Protein AF-A0A426P9Z4-F1 (afdb_monomer)

Mean predicted aligned error: 9.67 Å

Organism: Escherichia coli (NCBI:txid562)

Nearest PDB structures (foldseek):
  3hug-assembly4_M  TM=7.232E-01  e=2.291E-01  Mycobacterium tuberculosis H37Rv
  5clv-assembly4_M  TM=7.097E-01  e=2.042E-01  Escherichia coli
  3onq-assembly3_D  TM=5.864E-01  e=1.928E-01  Bifidobacterium adolescentis ATCC 15703
  8z6g-assembly3_F  TM=7.483E-01  e=8.117E-01  Pseudomonas aeruginosa
  8z6g-assembly1_B  TM=7.477E-01  e=9.645E-01  Pseudomonas aeruginosa

Radius of gyration: 13.43 Å; Cα contacts (8 Å, |Δi|>4): 70; chains: 1; bounding box: 32×20×44 Å

InterPro domains:
  IPR016032 Signal transduction response regulator, C-terminal effector [SSF46894] (14-72)

pLDDT: mean 74.04, std 18.27, range [37.59, 96.88]

Foldseek 3Di:
DQDPVNVVVCCVCCLQPPPPQQDDADPLLVVLCCCCQVVVHDLVVSCVVVVHDSVVSVVSPQVNCVSSVNHPPDS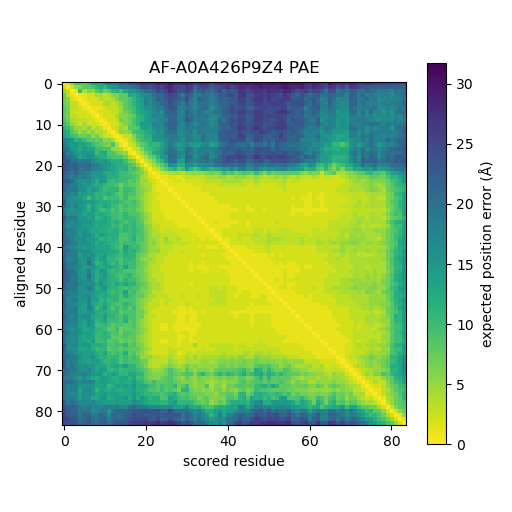VVRNPPPDD

Secondary structure (DSSP, 8-state):
---HHHHHHHHHHHHHHS-TT-PPPPHHHHHHHIIIIIS---HHHHHHHHTS-HHHHHHHHHHHHHHTT-TT--THHHHTT---

Sequence (84 aa):
MRCLTDIRQTIRRGAWLFGHTARPLTRTEMVVVFGVVFHDYGFTFLADRLGITMKTVCAHLYNAMEKNGMRGVSIKYLCNTIDR

Structure (mmCIF, N/CA/C/O backbone):
data_AF-A0A426P9Z4-F1
#
_entry.id   AF-A0A426P9Z4-F1
#
loop_
_atom_site.group_PDB
_atom_site.id
_atom_site.type_symbol
_atom_site.label_atom_id
_atom_site.label_alt_id
_atom_site.label_comp_id
_atom_site.label_asym_id
_atom_site.label_entity_id
_atom_site.label_seq_id
_atom_site.pdbx_PDB_ins_code
_atom_site.Cartn_x
_atom_site.Cartn_y
_atom_site.Cartn_z
_atom_site.occupancy
_atom_site.B_iso_or_equiv
_atom_site.auth_seq_id
_atom_site.auth_comp_id
_atom_site.auth_asym_id
_atom_site.auth_atom_id
_atom_site.pdbx_PDB_model_num
ATOM 1 N N . MET A 1 1 ? 7.567 -2.959 -34.256 1.00 37.59 1 MET A N 1
ATOM 2 C CA . MET A 1 1 ? 7.082 -1.951 -33.287 1.00 37.59 1 MET A CA 1
ATOM 3 C C . MET A 1 1 ? 7.040 -2.604 -31.913 1.00 37.59 1 MET A C 1
ATOM 5 O O . MET A 1 1 ? 6.477 -3.683 -31.820 1.00 37.59 1 MET A O 1
ATOM 9 N N . ARG A 1 2 ? 7.676 -2.026 -30.883 1.00 43.41 2 ARG A N 1
ATOM 10 C CA . ARG A 1 2 ? 7.513 -2.490 -29.490 1.00 43.41 2 ARG A CA 1
ATOM 11 C C . ARG A 1 2 ? 6.213 -1.878 -28.975 1.00 43.41 2 ARG A C 1
ATOM 13 O O . ARG A 1 2 ? 6.092 -0.654 -29.005 1.00 43.41 2 ARG A O 1
ATOM 20 N N . CYS A 1 3 ? 5.229 -2.692 -28.605 1.00 52.50 3 CYS A N 1
ATOM 21 C CA . CYS A 1 3 ? 3.942 -2.166 -28.160 1.00 52.50 3 CYS A CA 1
ATOM 22 C C . CYS A 1 3 ? 4.115 -1.433 -26.821 1.00 52.50 3 CYS A C 1
ATOM 24 O O . CYS A 1 3 ? 5.024 -1.728 -26.044 1.00 52.50 3 CYS A O 1
ATOM 26 N N . LEU A 1 4 ? 3.223 -0.488 -26.514 1.00 54.66 4 LEU A N 1
ATOM 27 C CA . LEU A 1 4 ? 3.171 0.174 -25.199 1.00 54.66 4 LEU A CA 1
ATOM 28 C C . LEU A 1 4 ? 3.149 -0.847 -24.046 1.00 54.66 4 LEU A C 1
ATOM 30 O O . LEU A 1 4 ? 3.694 -0.593 -22.974 1.00 54.66 4 LEU A O 1
ATOM 34 N N . THR A 1 5 ? 2.568 -2.019 -24.292 1.00 56.12 5 THR A N 1
ATOM 35 C CA . THR A 1 5 ? 2.540 -3.180 -23.400 1.00 56.12 5 THR A CA 1
ATOM 36 C C . THR A 1 5 ? 3.931 -3.754 -23.124 1.00 56.12 5 THR A C 1
ATOM 38 O O . THR A 1 5 ? 4.245 -4.001 -21.965 1.00 56.12 5 THR A O 1
ATOM 41 N N . ASP A 1 6 ? 4.796 -3.880 -24.137 1.00 47.06 6 ASP A N 1
ATOM 42 C CA . ASP A 1 6 ? 6.178 -4.366 -23.988 1.00 47.06 6 ASP A CA 1
ATOM 43 C C . ASP A 1 6 ? 7.029 -3.388 -23.185 1.00 47.06 6 ASP A C 1
ATOM 45 O O . ASP A 1 6 ? 7.775 -3.782 -22.289 1.00 47.06 6 ASP A O 1
ATOM 49 N N . ILE A 1 7 ? 6.886 -2.089 -23.459 1.00 52.91 7 ILE A N 1
ATOM 50 C CA . ILE A 1 7 ? 7.582 -1.036 -22.710 1.00 52.91 7 ILE A CA 1
ATOM 51 C C . ILE A 1 7 ? 7.132 -1.074 -21.241 1.00 52.91 7 ILE A C 1
ATOM 53 O O . ILE A 1 7 ? 7.962 -1.041 -20.335 1.00 52.91 7 ILE A O 1
ATOM 57 N N . ARG A 1 8 ? 5.827 -1.239 -20.985 1.00 55.53 8 ARG A N 1
ATOM 58 C CA . ARG A 1 8 ? 5.264 -1.313 -19.625 1.00 55.53 8 ARG A CA 1
ATOM 59 C C . ARG A 1 8 ? 5.633 -2.600 -18.890 1.00 55.53 8 ARG A C 1
ATOM 61 O O . ARG A 1 8 ? 5.926 -2.533 -17.698 1.00 55.53 8 ARG A O 1
ATOM 68 N N . GLN A 1 9 ? 5.669 -3.749 -19.564 1.00 54.91 9 GLN A N 1
ATOM 69 C CA . GLN A 1 9 ? 6.143 -5.012 -18.987 1.00 54.91 9 GLN A CA 1
ATOM 70 C C . GLN A 1 9 ? 7.640 -4.964 -18.680 1.00 54.91 9 GLN A C 1
ATOM 72 O O . GLN A 1 9 ? 8.057 -5.470 -17.641 1.00 54.91 9 GLN A O 1
ATOM 77 N N . THR A 1 10 ? 8.433 -4.311 -19.531 1.00 47.59 10 THR A N 1
ATOM 78 C CA . THR A 1 10 ? 9.876 -4.128 -19.321 1.00 47.59 10 THR A CA 1
ATOM 79 C C . THR A 1 10 ? 10.145 -3.188 -18.144 1.00 47.59 10 THR A C 1
ATOM 81 O O . THR A 1 10 ? 10.975 -3.506 -17.299 1.00 47.59 10 THR A O 1
ATOM 84 N N . ILE A 1 11 ? 9.387 -2.091 -18.010 1.00 56.28 11 ILE A N 1
ATOM 85 C CA . ILE A 1 11 ? 9.446 -1.205 -16.835 1.00 56.28 11 ILE A CA 1
ATOM 86 C C . ILE A 1 11 ? 9.011 -1.954 -15.570 1.00 56.28 11 ILE A C 1
ATOM 88 O O . ILE A 1 11 ? 9.671 -1.837 -14.545 1.00 56.28 11 ILE A O 1
ATOM 92 N N . ARG A 1 12 ? 7.947 -2.769 -15.622 1.00 53.81 12 ARG A N 1
ATOM 93 C CA . ARG A 1 12 ? 7.488 -3.565 -14.470 1.00 53.81 12 ARG A CA 1
ATOM 94 C C . ARG A 1 12 ? 8.483 -4.634 -14.045 1.00 53.81 12 ARG A C 1
ATOM 96 O O . ARG A 1 12 ? 8.796 -4.709 -12.864 1.00 53.81 12 ARG A O 1
ATOM 103 N N . ARG A 1 13 ? 8.970 -5.455 -14.981 1.00 52.03 13 ARG A N 1
ATOM 104 C CA . ARG A 1 13 ? 9.965 -6.500 -14.696 1.00 52.03 13 ARG A CA 1
ATOM 105 C C . ARG A 1 13 ? 11.287 -5.880 -14.252 1.00 52.03 13 ARG A C 1
ATOM 107 O O . ARG A 1 13 ? 11.871 -6.364 -13.295 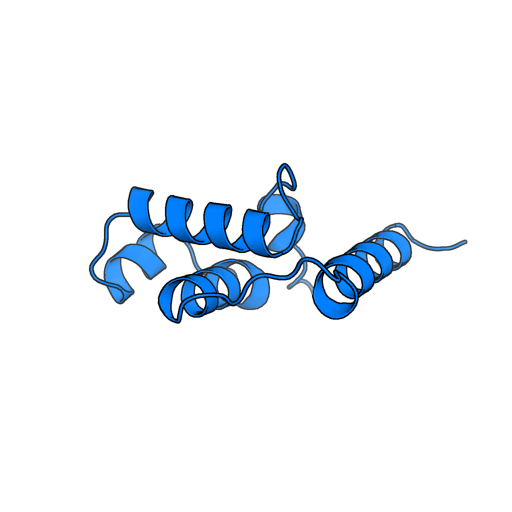1.00 52.03 13 ARG A O 1
ATOM 114 N N . GLY A 1 14 ? 11.711 -4.784 -14.880 1.00 51.00 14 GLY A N 1
ATOM 115 C CA . GLY A 1 14 ? 12.902 -4.032 -14.486 1.00 51.00 14 GLY A CA 1
ATOM 116 C C . GLY A 1 14 ? 12.788 -3.428 -13.084 1.00 51.00 14 GLY A C 1
ATOM 117 O O . GLY A 1 14 ? 13.683 -3.616 -12.269 1.00 51.00 14 GLY A O 1
ATOM 118 N N . ALA A 1 15 ? 11.670 -2.766 -12.769 1.00 54.16 15 ALA A N 1
ATOM 119 C CA . ALA A 1 15 ? 11.463 -2.116 -11.473 1.00 54.16 15 ALA A CA 1
ATOM 120 C C . ALA A 1 15 ? 1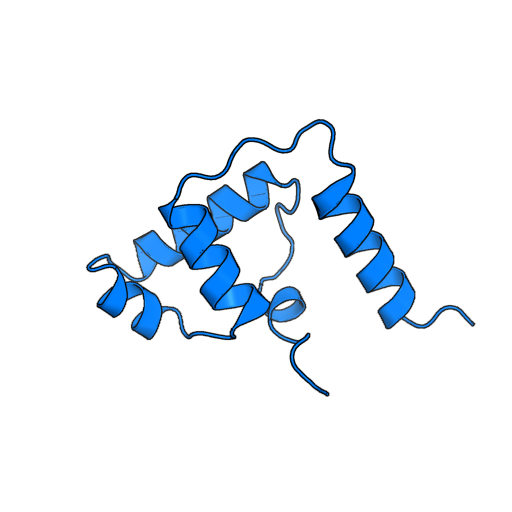1.259 -3.112 -10.318 1.00 54.16 15 ALA A C 1
ATOM 122 O O . ALA A 1 15 ? 11.776 -2.883 -9.230 1.00 54.16 15 ALA A O 1
ATOM 123 N N . TRP A 1 16 ? 10.541 -4.220 -10.546 1.00 55.41 16 TRP A N 1
ATOM 124 C CA . TRP A 1 16 ? 10.285 -5.224 -9.505 1.00 55.41 16 TRP A CA 1
ATOM 125 C C . TRP A 1 16 ? 11.455 -6.185 -9.259 1.00 55.41 16 TRP A C 1
ATOM 127 O O . TRP A 1 16 ? 11.650 -6.593 -8.120 1.00 55.41 16 TRP A O 1
ATOM 137 N N . LEU A 1 17 ? 12.204 -6.585 -10.297 1.00 49.44 17 LEU A N 1
ATOM 138 C CA . LEU A 1 17 ? 13.213 -7.653 -10.180 1.00 49.44 17 LEU A CA 1
ATOM 139 C C . LEU A 1 17 ? 14.658 -7.142 -10.100 1.00 49.44 17 LEU A C 1
ATOM 141 O O . LEU A 1 17 ? 15.509 -7.862 -9.588 1.00 49.44 17 LEU A O 1
ATOM 145 N N . PHE A 1 18 ? 14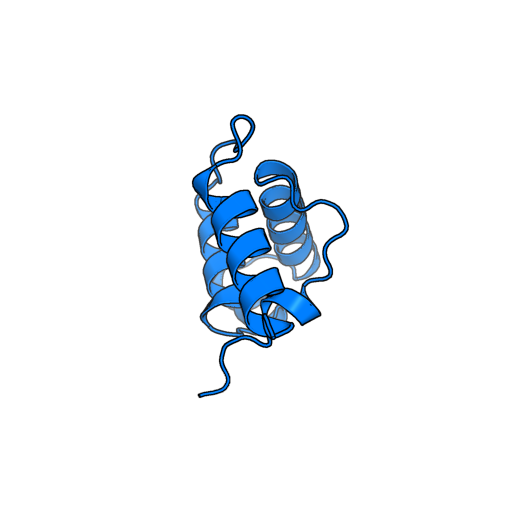.950 -5.930 -10.589 1.00 47.94 18 PHE A N 1
ATOM 146 C CA . PHE A 1 18 ? 16.330 -5.437 -10.740 1.00 47.94 18 PHE A CA 1
ATOM 147 C C . PHE A 1 18 ? 16.648 -4.172 -9.930 1.00 47.94 18 PHE A C 1
ATOM 149 O O . PHE A 1 18 ? 17.744 -3.621 -10.039 1.00 47.94 18 PHE A O 1
ATOM 156 N N . GLY A 1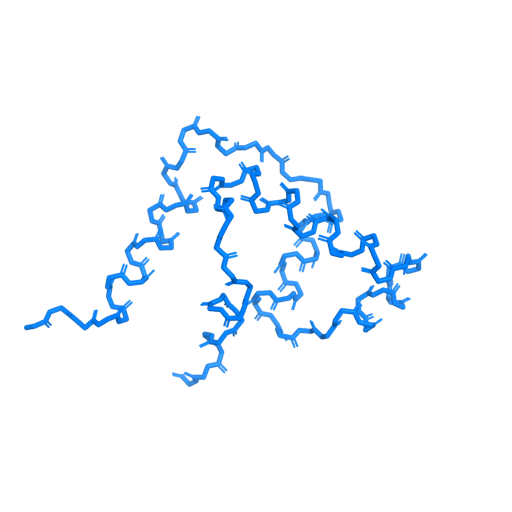 19 ? 15.727 -3.708 -9.083 1.00 51.41 19 GLY A N 1
ATOM 157 C CA . GLY A 1 19 ? 16.008 -2.614 -8.163 1.00 51.41 19 GLY A CA 1
ATOM 158 C C . GLY A 1 19 ? 16.969 -3.055 -7.058 1.00 51.41 19 GLY A C 1
ATOM 159 O O . GLY A 1 19 ? 16.537 -3.641 -6.070 1.00 51.41 19 GLY A O 1
ATOM 160 N N . HIS A 1 20 ? 18.250 -2.685 -7.153 1.00 50.19 20 HIS A N 1
ATOM 161 C CA . HIS A 1 20 ? 19.243 -2.805 -6.066 1.00 50.19 20 HIS A CA 1
ATOM 162 C C . HIS A 1 20 ? 18.869 -2.033 -4.774 1.00 50.19 20 HIS A C 1
ATOM 164 O O . HIS A 1 20 ? 19.624 -2.024 -3.806 1.00 50.19 20 HIS A O 1
ATOM 170 N N . THR A 1 21 ? 17.698 -1.394 -4.744 1.00 54.75 21 THR A N 1
ATOM 171 C CA . THR A 1 21 ? 17.135 -0.610 -3.639 1.00 54.75 21 THR A CA 1
ATOM 172 C C . THR A 1 21 ? 15.831 -1.194 -3.083 1.00 54.75 21 THR A C 1
ATOM 174 O O . THR A 1 21 ? 15.182 -0.534 -2.271 1.00 54.75 21 THR A O 1
ATOM 177 N N . ALA A 1 22 ? 15.410 -2.388 -3.523 1.00 61.34 22 ALA A N 1
ATOM 178 C CA . ALA A 1 22 ? 14.170 -3.010 -3.065 1.00 61.34 22 ALA A CA 1
ATOM 179 C C . ALA A 1 22 ? 14.258 -3.341 -1.567 1.00 61.34 22 ALA A C 1
ATOM 181 O O . ALA A 1 22 ? 14.960 -4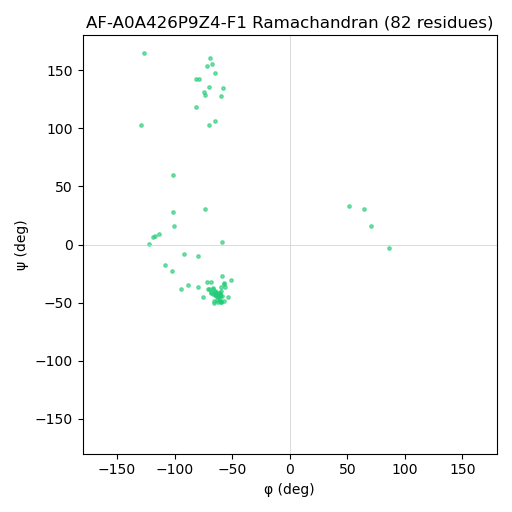.260 -1.142 1.00 61.34 22 ALA A O 1
ATOM 182 N N . ARG A 1 23 ? 13.556 -2.560 -0.741 1.00 74.81 23 ARG A N 1
ATOM 183 C CA . ARG A 1 23 ? 13.474 -2.810 0.703 1.00 74.81 23 ARG A CA 1
ATOM 184 C C . ARG A 1 23 ? 12.420 -3.887 0.972 1.00 74.81 23 ARG A C 1
ATOM 186 O O . ARG A 1 23 ? 11.360 -3.857 0.345 1.00 74.81 23 ARG A O 1
ATOM 193 N N . PRO A 1 24 ? 12.652 -4.794 1.937 1.00 81.31 24 PRO A N 1
ATOM 194 C CA . PRO A 1 24 ? 11.696 -5.845 2.247 1.00 81.31 24 PRO A CA 1
ATOM 195 C C . PRO A 1 24 ? 10.333 -5.268 2.645 1.00 81.31 24 PRO A C 1
ATOM 197 O O . PRO A 1 24 ? 10.218 -4.317 3.434 1.00 81.31 24 PRO A O 1
ATOM 200 N N . LEU A 1 25 ? 9.291 -5.869 2.079 1.00 83.25 25 LEU A N 1
ATOM 201 C CA . LEU A 1 25 ? 7.910 -5.580 2.426 1.00 83.25 25 LEU A CA 1
ATOM 202 C C . LEU A 1 25 ? 7.542 -6.291 3.727 1.00 83.25 25 LEU A C 1
ATOM 204 O O . LEU A 1 25 ? 7.935 -7.429 3.979 1.00 83.25 25 LEU A O 1
ATOM 208 N N . THR A 1 26 ? 6.741 -5.624 4.543 1.00 90.06 26 THR A N 1
ATOM 209 C CA . THR A 1 26 ? 6.039 -6.268 5.651 1.00 90.06 26 THR A CA 1
ATOM 210 C C . THR A 1 26 ? 4.958 -7.200 5.103 1.00 90.06 26 THR A C 1
ATOM 212 O O . THR A 1 26 ? 4.494 -7.045 3.971 1.00 90.06 26 THR A O 1
ATOM 215 N N . ARG A 1 27 ? 4.497 -8.147 5.927 1.00 90.00 27 ARG A N 1
ATOM 216 C CA . ARG A 1 27 ? 3.406 -9.058 5.548 1.00 90.00 27 ARG A CA 1
ATOM 217 C C . ARG A 1 27 ? 2.166 -8.291 5.071 1.00 90.00 27 ARG A C 1
ATOM 219 O O . ARG A 1 27 ? 1.596 -8.637 4.043 1.00 90.00 27 ARG A O 1
ATOM 226 N N . THR A 1 28 ? 1.778 -7.238 5.787 1.00 91.94 28 THR A N 1
ATOM 227 C CA . THR A 1 28 ? 0.606 -6.422 5.442 1.00 91.94 28 THR A CA 1
ATOM 228 C C . THR A 1 28 ? 0.792 -5.702 4.111 1.00 91.94 28 THR A C 1
ATOM 230 O O . THR A 1 28 ? -0.104 -5.722 3.276 1.00 91.94 28 THR A O 1
ATOM 233 N N . GLU A 1 29 ? 1.970 -5.124 3.871 1.00 89.50 29 GLU A N 1
ATOM 234 C CA . GLU A 1 29 ? 2.297 -4.487 2.590 1.00 89.50 29 GLU A CA 1
ATOM 235 C C . GLU A 1 29 ? 2.235 -5.481 1.423 1.00 89.50 29 GLU A C 1
ATOM 237 O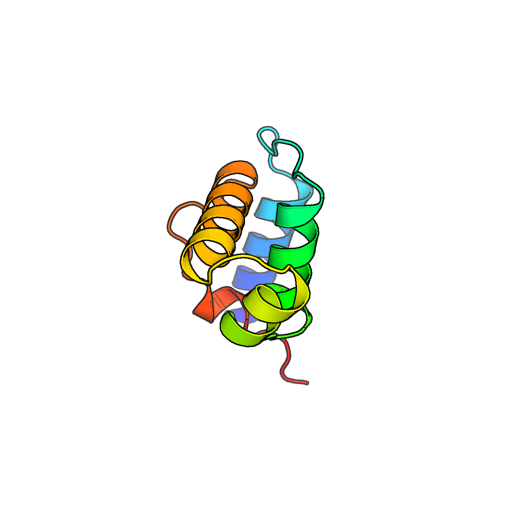 O . GLU A 1 29 ? 1.668 -5.153 0.383 1.00 89.50 29 GLU A O 1
ATOM 242 N N . MET A 1 30 ? 2.746 -6.706 1.598 1.00 89.81 30 MET A N 1
ATOM 243 C CA . MET A 1 30 ? 2.632 -7.755 0.579 1.00 89.81 30 MET A CA 1
ATOM 244 C C . MET A 1 30 ? 1.175 -8.104 0.279 1.00 89.81 30 MET A C 1
ATOM 246 O O . MET A 1 30 ? 0.795 -8.139 -0.886 1.00 89.81 30 MET A O 1
ATOM 250 N N . VAL A 1 31 ? 0.356 -8.332 1.311 1.00 90.75 31 VAL A N 1
ATOM 251 C CA . VAL A 1 31 ? -1.064 -8.681 1.139 1.00 90.75 31 VAL A CA 1
ATOM 252 C C . VAL A 1 31 ? -1.824 -7.559 0.433 1.00 90.75 31 VAL A C 1
ATOM 254 O O . VAL A 1 31 ? -2.609 -7.832 -0.471 1.00 90.75 31 VAL A O 1
ATOM 257 N N . VAL A 1 32 ? -1.567 -6.301 0.801 1.00 90.75 32 VAL A N 1
ATOM 258 C CA . VAL A 1 32 ? -2.209 -5.140 0.174 1.00 90.75 32 VAL A CA 1
ATOM 259 C C . VAL A 1 32 ? -1.792 -5.003 -1.288 1.00 90.75 32 VAL A C 1
ATOM 261 O O . VAL A 1 32 ? -2.656 -4.865 -2.149 1.00 90.75 32 VAL A O 1
ATOM 264 N N . VAL A 1 33 ? -0.494 -5.078 -1.600 1.00 86.94 33 VAL A N 1
ATOM 265 C CA . VAL A 1 33 ? -0.024 -4.998 -2.993 1.00 86.94 33 VAL A CA 1
ATOM 266 C C . VAL A 1 33 ? -0.571 -6.157 -3.816 1.00 86.94 33 VAL A C 1
ATOM 268 O O . VAL A 1 33 ? -1.051 -5.939 -4.924 1.00 86.94 33 VAL A O 1
ATOM 271 N N . PHE A 1 34 ? -0.544 -7.373 -3.273 1.00 84.44 34 PHE A N 1
ATOM 272 C CA . PHE A 1 34 ? -1.083 -8.551 -3.937 1.00 84.44 34 PHE A CA 1
ATOM 273 C C . PHE A 1 34 ? -2.582 -8.401 -4.228 1.00 84.44 34 PHE A C 1
ATOM 275 O O . PHE A 1 34 ? -3.010 -8.554 -5.369 1.00 84.44 34 PHE A O 1
ATOM 282 N N . GLY A 1 35 ? -3.367 -8.012 -3.221 1.00 86.81 35 GLY A N 1
ATOM 283 C CA . GLY A 1 35 ? -4.806 -7.806 -3.353 1.00 86.81 35 GLY A CA 1
ATOM 284 C C . GLY A 1 35 ? -5.165 -6.722 -4.368 1.00 86.81 35 GLY A C 1
ATOM 285 O O . GLY A 1 35 ? -5.999 -6.957 -5.232 1.00 86.81 35 GLY A O 1
ATOM 286 N N . VAL A 1 36 ? -4.510 -5.561 -4.301 1.00 84.81 36 VAL A N 1
ATOM 287 C CA . VAL A 1 36 ? -4.828 -4.414 -5.168 1.00 84.81 36 VAL A CA 1
ATOM 288 C C . VAL A 1 36 ? -4.307 -4.609 -6.592 1.00 84.81 36 VAL A C 1
ATOM 290 O O . VAL A 1 36 ? -5.015 -4.323 -7.549 1.00 84.81 36 VAL A O 1
ATOM 293 N N . VAL A 1 37 ? -3.065 -5.068 -6.762 1.00 78.31 37 VAL A N 1
ATOM 294 C CA . VAL A 1 37 ? -2.399 -5.083 -8.077 1.00 78.31 37 VAL A CA 1
ATOM 295 C C . VAL A 1 37 ? -2.670 -6.367 -8.857 1.00 78.31 37 VAL A C 1
ATOM 297 O O . VAL A 1 37 ? -2.748 -6.315 -10.082 1.00 78.31 37 VAL A O 1
ATOM 300 N N . PHE A 1 38 ? -2.783 -7.509 -8.175 1.00 77.25 38 PHE A N 1
ATOM 301 C CA . PHE A 1 38 ? -2.869 -8.822 -8.826 1.00 77.25 38 PHE A CA 1
ATOM 302 C C . PHE A 1 38 ? -4.254 -9.465 -8.746 1.00 77.25 38 PHE A C 1
ATOM 304 O O . PHE A 1 38 ? -4.528 -10.363 -9.534 1.00 77.25 38 PHE A O 1
ATOM 311 N N . HIS A 1 39 ? -5.117 -9.012 -7.834 1.00 80.31 39 HIS A N 1
ATOM 312 C CA . HIS A 1 39 ? -6.484 -9.524 -7.675 1.00 80.31 39 HIS A CA 1
ATOM 313 C C . HIS A 1 39 ? -7.573 -8.455 -7.820 1.00 80.31 39 HIS A C 1
ATOM 315 O O . HIS A 1 39 ? -8.750 -8.781 -7.694 1.00 80.31 39 HIS A O 1
ATOM 321 N N . ASP A 1 40 ? -7.187 -7.203 -8.081 1.00 81.50 40 ASP A N 1
ATOM 322 C CA . ASP A 1 40 ? -8.090 -6.058 -8.259 1.00 81.50 40 ASP A CA 1
ATOM 323 C C . ASP A 1 40 ? -9.110 -5.880 -7.116 1.00 81.50 40 ASP A C 1
ATOM 325 O O . ASP A 1 40 ? -10.248 -5.449 -7.297 1.00 81.50 40 ASP A O 1
ATOM 329 N N . TYR A 1 41 ? -8.711 -6.225 -5.889 1.00 87.44 41 TYR A N 1
ATOM 330 C CA . TYR A 1 41 ? -9.551 -6.022 -4.717 1.00 87.44 41 TYR A CA 1
ATOM 331 C C . TYR A 1 41 ? -9.682 -4.538 -4.378 1.00 87.44 41 TYR A C 1
ATOM 333 O O . TYR A 1 41 ? -8.699 -3.798 -4.294 1.00 87.44 41 TYR A O 1
ATOM 341 N N . GLY A 1 42 ? -10.915 -4.124 -4.082 1.00 89.31 42 GLY A N 1
ATOM 342 C CA . GLY A 1 42 ? -11.205 -2.776 -3.610 1.00 89.31 42 GLY A CA 1
ATOM 343 C C . GLY A 1 42 ? -10.588 -2.486 -2.238 1.00 89.31 42 GLY A C 1
ATOM 344 O O . GLY A 1 42 ? -10.504 -3.355 -1.366 1.00 89.31 42 GLY A O 1
ATOM 345 N N . PHE A 1 43 ? -10.209 -1.226 -2.010 1.00 91.31 43 PHE A N 1
ATOM 346 C CA . PHE A 1 43 ? -9.596 -0.796 -0.749 1.00 91.31 43 PHE A CA 1
ATOM 347 C C . PHE A 1 43 ? -10.486 -1.039 0.475 1.00 91.31 43 PHE A C 1
ATOM 349 O O . PHE A 1 43 ? -9.971 -1.420 1.522 1.00 91.31 43 PHE A O 1
ATOM 356 N N . THR A 1 44 ? -11.805 -0.865 0.345 1.00 94.50 44 THR A N 1
ATOM 357 C CA . THR A 1 44 ? -12.773 -1.136 1.421 1.00 94.50 44 THR A CA 1
ATOM 358 C C . THR A 1 44 ? -12.802 -2.617 1.789 1.00 94.50 44 THR A C 1
ATOM 360 O O . THR A 1 44 ? -12.712 -2.959 2.960 1.00 94.50 44 THR A O 1
ATOM 363 N N . PHE A 1 45 ? -12.811 -3.505 0.791 1.00 94.31 45 PHE A N 1
ATOM 364 C CA . PHE A 1 45 ? -12.780 -4.950 1.022 1.00 94.31 4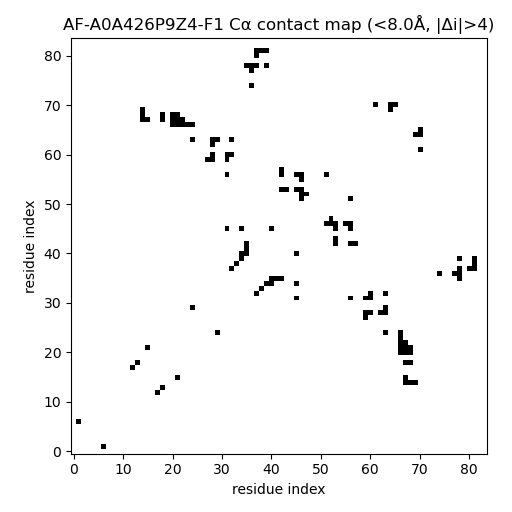5 PHE A CA 1
ATOM 365 C C . PHE A 1 45 ? -11.510 -5.380 1.769 1.00 94.31 45 PHE A C 1
ATOM 367 O O . PHE A 1 45 ? -11.566 -6.168 2.713 1.00 94.31 45 PHE A O 1
ATOM 374 N N . LEU A 1 46 ? -10.354 -4.835 1.380 1.00 94.56 46 LEU A N 1
ATOM 375 C CA . LEU A 1 46 ? -9.093 -5.100 2.073 1.00 94.56 46 LEU A CA 1
ATOM 376 C C . LEU A 1 46 ? -9.076 -4.527 3.492 1.00 94.56 46 LEU A C 1
ATOM 378 O O . LEU A 1 46 ? -8.550 -5.176 4.391 1.00 94.56 46 LEU A O 1
ATOM 382 N N . ALA A 1 47 ? -9.649 -3.341 3.696 1.00 95.88 47 ALA A N 1
ATOM 383 C CA . ALA A 1 47 ? -9.775 -2.713 5.008 1.00 95.88 47 ALA A CA 1
ATOM 384 C C . ALA A 1 47 ? -10.584 -3.601 5.966 1.00 95.88 47 ALA A C 1
ATOM 386 O O . ALA A 1 47 ? -10.090 -3.944 7.043 1.00 95.88 47 ALA A O 1
ATOM 387 N N . ASP A 1 48 ? -11.751 -4.071 5.521 1.00 96.88 48 ASP A N 1
ATOM 388 C CA . ASP A 1 48 ? -12.620 -4.962 6.293 1.00 96.88 48 ASP A CA 1
ATOM 389 C C . ASP A 1 48 ? -11.931 -6.297 6.593 1.00 96.88 48 ASP A C 1
ATOM 391 O O . ASP A 1 48 ? -11.945 -6.777 7.727 1.00 96.88 48 ASP A O 1
ATOM 395 N N . ARG A 1 49 ? -11.259 -6.891 5.596 1.00 95.44 49 ARG A N 1
ATOM 396 C CA . ARG A 1 49 ? -10.588 -8.189 5.759 1.00 95.44 49 ARG A CA 1
ATOM 397 C C . ARG A 1 49 ? -9.381 -8.130 6.694 1.00 95.44 49 ARG A C 1
ATOM 399 O O . ARG A 1 49 ? -9.076 -9.123 7.350 1.00 95.44 49 ARG A O 1
ATOM 406 N N . LEU A 1 50 ? -8.682 -6.999 6.722 1.00 93.94 50 LEU A N 1
ATOM 407 C CA . LEU A 1 50 ? -7.504 -6.780 7.560 1.00 93.94 50 LEU A CA 1
ATOM 408 C C . LE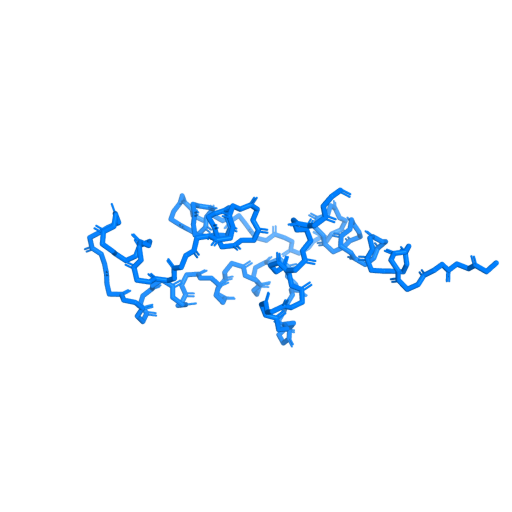U A 1 50 ? -7.847 -6.163 8.925 1.00 93.94 50 LEU A C 1
ATOM 410 O O . LEU A 1 50 ? -6.960 -6.074 9.771 1.00 93.94 50 LEU A O 1
ATOM 414 N N . GLY A 1 51 ? -9.094 -5.736 9.149 1.00 96.50 51 GLY A N 1
ATOM 415 C CA . GLY A 1 51 ? -9.507 -5.056 10.379 1.00 96.50 51 GLY A CA 1
ATOM 416 C C . GLY A 1 51 ? -8.822 -3.700 10.580 1.00 96.50 51 GLY A C 1
ATOM 417 O O . GLY A 1 51 ? -8.557 -3.301 11.712 1.00 96.50 51 GLY A O 1
ATOM 418 N N . ILE A 1 52 ? -8.487 -3.002 9.490 1.00 96.06 52 ILE A N 1
ATOM 419 C CA . ILE A 1 52 ? -7.808 -1.697 9.513 1.00 96.06 52 ILE A CA 1
ATOM 420 C C . ILE A 1 52 ? -8.591 -0.672 8.702 1.00 96.06 52 ILE A C 1
ATOM 422 O O . ILE A 1 52 ? -9.436 -1.011 7.886 1.00 96.06 52 ILE A O 1
ATOM 426 N N . THR A 1 53 ? -8.283 0.611 8.881 1.00 96.56 53 THR A N 1
ATOM 427 C CA . THR A 1 53 ? -8.945 1.658 8.094 1.00 96.56 53 THR A CA 1
ATOM 428 C C . THR A 1 53 ? -8.482 1.651 6.637 1.00 96.56 53 THR A C 1
ATOM 430 O O . THR A 1 53 ? -7.328 1.332 6.335 1.00 96.56 53 THR A O 1
ATOM 433 N N . MET A 1 54 ? -9.339 2.130 5.732 1.00 95.38 54 MET A N 1
ATOM 434 C CA . MET A 1 54 ? -8.979 2.338 4.325 1.00 95.38 54 MET A CA 1
ATOM 435 C C . MET A 1 54 ? -7.752 3.254 4.164 1.00 95.38 54 MET A C 1
ATOM 437 O O . MET A 1 54 ? -6.890 3.005 3.325 1.00 95.38 54 MET A O 1
ATOM 441 N N . LYS A 1 55 ? -7.617 4.279 5.019 1.00 95.00 55 LYS A N 1
ATOM 442 C CA . LYS A 1 55 ? -6.437 5.161 5.048 1.00 95.00 55 LYS A CA 1
ATOM 443 C C . LYS A 1 55 ? -5.154 4.371 5.326 1.00 95.00 55 LYS A C 1
ATOM 445 O O . LYS A 1 55 ? -4.129 4.632 4.700 1.00 95.00 55 LYS A O 1
ATOM 450 N N . THR A 1 56 ? -5.219 3.395 6.230 1.00 95.44 56 THR A N 1
ATOM 451 C CA . THR A 1 56 ? -4.095 2.515 6.572 1.00 95.44 56 THR A CA 1
ATOM 452 C C . THR A 1 56 ? -3.744 1.580 5.413 1.00 95.44 56 THR A C 1
ATOM 454 O O . THR A 1 56 ? -2.565 1.420 5.107 1.00 95.44 56 THR A O 1
ATOM 457 N N . VAL A 1 57 ? -4.741 1.027 4.712 1.00 94.31 57 VAL A N 1
ATOM 458 C CA . VAL A 1 57 ? -4.519 0.238 3.483 1.00 94.31 57 VAL A CA 1
ATOM 459 C C . VAL A 1 57 ? -3.769 1.069 2.437 1.00 94.31 57 VAL A C 1
ATOM 461 O O . VAL A 1 57 ? -2.743 0.625 1.922 1.00 94.31 57 VAL A O 1
ATOM 464 N N . CYS A 1 58 ? -4.219 2.301 2.173 1.00 92.00 58 CYS A N 1
ATOM 465 C CA . CYS A 1 58 ? -3.541 3.209 1.246 1.00 92.00 58 CYS A CA 1
ATOM 466 C C . CYS A 1 58 ? -2.096 3.494 1.678 1.00 92.00 58 CYS A C 1
ATOM 468 O O . CYS A 1 58 ? -1.190 3.434 0.851 1.00 92.00 58 CYS A O 1
ATOM 470 N N . ALA A 1 59 ? -1.858 3.763 2.965 1.00 94.00 59 ALA A N 1
ATOM 471 C CA . ALA A 1 59 ? -0.514 4.010 3.485 1.00 94.00 59 ALA A CA 1
ATOM 472 C C . ALA A 1 59 ? 0.416 2.802 3.283 1.00 94.00 59 ALA A C 1
ATOM 474 O O . ALA A 1 59 ? 1.542 2.970 2.817 1.00 94.00 59 ALA A O 1
ATOM 475 N N . HIS A 1 60 ? -0.058 1.583 3.563 1.00 92.81 60 HIS A N 1
ATOM 476 C CA . HIS A 1 60 ? 0.705 0.364 3.288 1.00 92.81 60 HIS A CA 1
ATOM 477 C C . HIS A 1 60 ? 1.027 0.214 1.802 1.00 92.81 60 HIS A C 1
ATOM 479 O O . HIS A 1 60 ? 2.163 -0.104 1.459 1.00 92.81 60 HIS A O 1
ATOM 485 N N . LEU A 1 61 ? 0.067 0.485 0.917 1.00 89.88 61 LEU A N 1
ATOM 486 C CA . LEU A 1 61 ? 0.295 0.411 -0.521 1.00 89.88 61 LEU A CA 1
ATOM 487 C C . LEU A 1 61 ? 1.360 1.415 -0.982 1.00 89.88 61 LEU A C 1
ATOM 489 O O . LEU A 1 61 ? 2.308 1.027 -1.660 1.00 89.88 61 LEU A O 1
ATOM 493 N N . TYR A 1 62 ? 1.254 2.683 -0.581 1.00 88.69 62 TYR A N 1
ATOM 494 C CA . TYR A 1 62 ? 2.229 3.707 -0.967 1.00 88.69 62 TYR A CA 1
ATOM 495 C C . TYR A 1 62 ? 3.625 3.430 -0.405 1.00 88.69 62 TYR A C 1
ATOM 497 O O . TYR A 1 62 ? 4.600 3.533 -1.148 1.00 88.69 62 TYR A O 1
ATOM 505 N N . ASN A 1 63 ? 3.728 2.997 0.854 1.00 90.25 63 ASN A N 1
ATOM 506 C CA . ASN A 1 63 ? 5.004 2.594 1.445 1.00 90.25 63 ASN A CA 1
ATOM 507 C C . ASN A 1 63 ? 5.620 1.413 0.688 1.00 90.25 63 ASN A C 1
ATOM 509 O O . ASN A 1 63 ? 6.818 1.408 0.411 1.00 90.25 63 ASN A O 1
ATOM 513 N N . ALA A 1 64 ? 4.808 0.424 0.309 1.00 87.12 64 ALA A N 1
ATOM 514 C CA . ALA A 1 64 ? 5.271 -0.712 -0.473 1.00 87.12 64 ALA A CA 1
ATOM 515 C C . ALA A 1 64 ? 5.763 -0.289 -1.863 1.00 87.12 64 ALA A C 1
ATOM 517 O O . ALA A 1 64 ? 6.792 -0.773 -2.333 1.00 87.12 64 ALA A O 1
ATOM 518 N N . MET A 1 65 ? 5.064 0.641 -2.514 1.00 83.25 65 MET A N 1
ATOM 519 C CA . MET A 1 65 ? 5.485 1.194 -3.800 1.00 83.25 65 MET A CA 1
ATOM 520 C C . MET A 1 65 ? 6.794 1.974 -3.680 1.00 83.25 65 MET A C 1
ATOM 522 O O . MET A 1 65 ? 7.682 1.795 -4.509 1.00 83.25 65 MET A O 1
ATOM 526 N N . GLU A 1 66 ? 6.954 2.787 -2.636 1.00 84.56 66 GLU A N 1
ATOM 527 C CA . GLU A 1 66 ? 8.193 3.519 -2.367 1.00 84.56 66 GLU A CA 1
ATOM 528 C C . GLU A 1 66 ? 9.372 2.570 -2.123 1.00 84.56 66 GLU A C 1
ATOM 530 O O . GLU A 1 66 ? 10.428 2.731 -2.736 1.00 84.56 66 GLU A O 1
ATOM 535 N N . LYS A 1 67 ? 9.174 1.523 -1.311 1.00 83.31 67 LYS A N 1
ATOM 536 C CA . LYS A 1 67 ? 10.181 0.480 -1.050 1.00 83.31 67 LYS A CA 1
ATOM 537 C C . LYS A 1 67 ? 10.642 -0.251 -2.308 1.00 83.31 67 LYS A C 1
ATOM 539 O O . LYS A 1 67 ? 11.769 -0.732 -2.332 1.00 83.31 67 LYS A O 1
ATOM 544 N N . ASN A 1 68 ? 9.792 -0.318 -3.329 1.00 76.12 68 ASN A N 1
ATOM 545 C CA . ASN A 1 68 ? 10.088 -0.935 -4.621 1.00 76.12 68 ASN A CA 1
ATOM 546 C C . ASN A 1 68 ? 10.451 0.096 -5.708 1.00 76.12 68 ASN A C 1
ATOM 548 O O . ASN A 1 68 ? 10.407 -0.220 -6.893 1.00 76.12 68 ASN A O 1
ATOM 552 N N . GLY A 1 69 ? 10.780 1.341 -5.340 1.00 72.62 69 GLY A N 1
ATOM 553 C CA . GLY A 1 69 ? 11.228 2.367 -6.292 1.00 72.62 69 GLY A CA 1
ATOM 554 C C . GLY A 1 69 ? 10.136 2.896 -7.232 1.00 72.62 69 GLY A C 1
ATOM 555 O O . GLY A 1 69 ? 10.441 3.545 -8.226 1.00 72.62 69 GLY A O 1
ATOM 556 N N . MET A 1 70 ? 8.860 2.654 -6.927 1.00 73.38 70 MET A N 1
ATOM 557 C CA . MET A 1 70 ? 7.702 3.038 -7.748 1.00 73.38 70 MET A CA 1
ATOM 558 C C . MET A 1 70 ? 6.990 4.294 -7.226 1.00 73.38 70 MET A C 1
ATOM 560 O O . MET A 1 70 ? 5.781 4.467 -7.406 1.00 73.38 70 MET A O 1
ATOM 564 N N . ARG A 1 71 ? 7.720 5.183 -6.550 1.00 73.12 71 ARG A N 1
ATOM 565 C CA . ARG A 1 71 ? 7.154 6.433 -6.034 1.00 73.12 71 ARG A CA 1
ATOM 566 C C . ARG A 1 71 ? 6.602 7.274 -7.195 1.00 73.12 71 ARG A C 1
ATOM 568 O O . ARG A 1 71 ? 7.302 7.524 -8.169 1.00 73.12 71 ARG A O 1
ATOM 575 N N . GLY A 1 72 ? 5.344 7.706 -7.090 1.00 68.81 72 GLY A N 1
ATOM 576 C CA . GLY A 1 72 ? 4.676 8.529 -8.110 1.00 68.81 72 GLY A CA 1
ATOM 577 C C . GLY A 1 72 ? 4.011 7.753 -9.254 1.00 68.81 72 GLY A C 1
ATOM 578 O O . GLY A 1 72 ? 3.339 8.360 -10.085 1.00 68.81 72 GLY A O 1
ATOM 579 N N . VAL A 1 73 ? 4.127 6.422 -9.293 1.00 71.06 73 VAL A N 1
ATOM 580 C CA . VAL A 1 73 ? 3.358 5.598 -10.237 1.00 71.06 73 VAL A CA 1
ATOM 581 C C . VAL A 1 73 ? 1.902 5.533 -9.771 1.00 71.06 73 VAL A C 1
ATOM 583 O O . VAL A 1 73 ? 1.627 5.209 -8.618 1.00 71.06 73 VAL A O 1
ATOM 586 N N . SER A 1 74 ? 0.946 5.828 -10.655 1.00 69.94 74 SER A N 1
ATOM 587 C CA . SER A 1 74 ? -0.475 5.708 -10.304 1.00 69.94 74 SER A CA 1
ATOM 588 C C . SER A 1 74 ? -0.913 4.243 -10.255 1.00 69.94 74 SER A C 1
ATOM 590 O O . SER A 1 74 ? -0.695 3.481 -11.200 1.00 69.94 74 SER A O 1
ATOM 592 N N . ILE A 1 75 ? -1.599 3.878 -9.170 1.00 67.94 75 ILE A N 1
ATOM 593 C CA . ILE A 1 75 ? -2.134 2.533 -8.909 1.00 67.94 75 ILE A CA 1
ATOM 594 C C . ILE A 1 75 ? -3.083 2.077 -10.026 1.00 67.94 75 ILE A C 1
ATOM 596 O O . ILE A 1 75 ? -3.068 0.911 -10.405 1.00 67.94 75 ILE A O 1
ATOM 600 N N . LYS A 1 76 ? -3.830 3.000 -10.649 1.00 65.94 76 LYS A N 1
ATOM 601 C CA . LYS A 1 76 ? -4.729 2.692 -11.776 1.00 65.94 76 LYS A CA 1
ATOM 602 C C . LYS A 1 76 ? -3.996 2.036 -12.951 1.00 65.94 76 LYS A C 1
ATOM 604 O O . LYS A 1 76 ? -4.547 1.175 -13.627 1.00 65.94 76 LYS A O 1
ATOM 609 N N . TYR A 1 77 ? -2.738 2.413 -13.188 1.00 64.56 77 TYR A N 1
ATOM 610 C CA . TYR A 1 77 ? -1.917 1.808 -14.239 1.00 64.56 77 TYR A CA 1
ATOM 611 C C . TYR A 1 77 ? -1.307 0.463 -13.835 1.00 64.56 77 TYR A C 1
ATOM 613 O O . TYR A 1 77 ? -0.752 -0.216 -14.702 1.00 64.56 77 TYR A O 1
ATOM 621 N N . LEU A 1 78 ? -1.404 0.099 -12.551 1.00 64.62 78 LEU A N 1
ATOM 622 C CA . LEU A 1 78 ? -0.988 -1.185 -12.004 1.00 64.62 78 LEU A CA 1
ATOM 623 C C . LEU A 1 78 ? -2.157 -2.186 -11.932 1.00 64.62 78 LEU A C 1
ATOM 625 O O . LEU A 1 78 ? -1.955 -3.354 -12.235 1.00 64.62 78 LEU A O 1
ATOM 629 N N . CYS A 1 79 ? -3.368 -1.758 -11.587 1.00 60.47 79 CYS A N 1
ATOM 630 C CA . CYS A 1 79 ? -4.524 -2.661 -11.487 1.00 60.47 79 CYS A CA 1
ATOM 631 C C . CYS A 1 79 ? -5.035 -3.136 -12.859 1.00 60.47 79 CYS A C 1
ATOM 633 O O . CYS A 1 79 ? -5.433 -4.284 -13.014 1.00 60.47 79 CYS A O 1
ATOM 635 N N . ASN A 1 80 ? -4.927 -2.295 -13.896 1.00 53.62 80 ASN A N 1
ATOM 636 C CA . ASN A 1 80 ? -5.497 -2.534 -15.232 1.00 53.62 80 ASN A CA 1
ATOM 637 C C . ASN A 1 80 ? -4.756 -3.590 -16.089 1.00 53.62 80 ASN A C 1
ATOM 639 O O . ASN A 1 80 ? -4.674 -3.457 -17.308 1.00 53.62 80 ASN A O 1
ATOM 643 N N . THR A 1 81 ? -4.138 -4.587 -15.457 1.00 50.38 81 THR A N 1
ATOM 644 C CA . THR A 1 81 ? -3.429 -5.701 -16.113 1.00 50.38 81 THR A CA 1
ATOM 645 C C . THR A 1 81 ? -4.085 -7.061 -15.904 1.00 50.38 81 THR A C 1
ATOM 647 O O . THR A 1 81 ? -3.496 -8.062 -16.297 1.00 50.38 81 THR A O 1
ATOM 650 N N . ILE A 1 82 ? -5.292 -7.109 -15.336 1.00 47.12 82 ILE A N 1
ATOM 651 C CA . ILE A 1 82 ? -6.141 -8.305 -15.368 1.00 47.12 82 ILE A CA 1
ATOM 652 C C . ILE A 1 82 ? -7.219 -8.102 -16.438 1.00 47.12 82 ILE A C 1
ATOM 654 O O . ILE A 1 82 ? -8.405 -8.077 -16.142 1.00 47.12 82 ILE A O 1
ATOM 658 N N . ASP A 1 83 ? -6.813 -7.895 -17.688 1.00 39.31 83 ASP A N 1
ATOM 659 C CA . ASP A 1 83 ? -7.729 -8.089 -18.813 1.00 39.31 83 ASP A CA 1
ATOM 660 C C . ASP A 1 83 ? -7.038 -8.992 -19.838 1.00 39.31 83 ASP A C 1
ATOM 662 O O . ASP A 1 83 ? -6.121 -8.561 -20.537 1.00 39.31 83 ASP A O 1
ATOM 666 N N . ARG A 1 84 ? -7.493 -10.254 -19.803 1.00 39.47 84 ARG A N 1
ATOM 667 C CA . ARG A 1 84 ? -7.363 -11.366 -20.763 1.00 39.47 84 ARG A CA 1
ATOM 668 C C . ARG A 1 84 ? -5.982 -11.925 -21.107 1.00 39.47 84 ARG A C 1
ATOM 670 O O . ARG A 1 84 ? -5.250 -11.336 -21.929 1.00 39.47 84 ARG A O 1
#

Solvent-accessible surface area (backbone atoms only — not comparable to full-atom values): 4900 Å² total; per-residue (Å²): 135,84,49,74,64,53,57,49,51,48,50,48,52,45,41,74,75,63,46,95,68,58,50,88,69,50,72,66,27,48,52,46,43,45,36,36,45,75,64,62,46,53,60,63,61,53,11,65,75,68,75,47,53,50,71,54,50,52,50,35,38,53,52,43,31,44,31,41,74,42,68,88,64,61,62,72,79,48,33,76,72,82,72,133